Protein 3KSP (pdb70)

Secondary structure (DSSP, 8-state):
----HHHHHHHHHHHHHHHH----S---TTEEEEEEEE-TT--EE-HHHHHHHHS-TTTEEEEEEEE---EEE-SSEEEEEEEEEEEEEETT--EEEEEEEEEEEEETTEEEEEEEEEEEE---

Solvent-accessible surface area: 7606 Å² total

Radius of gyration: 14.67 Å; Cα contacts (8 Å, |Δi|>4): 238; chains: 1; bounding box: 51×31×30 Å

Foldseek 3Di:
DDDDPVVVQVVVLVVLVQVQLCLVLVSLVQADQQAWEQEQVRDIDGSVVCSVARRHVVFKDWPDKDFPDDWDDDDFKIKDWTWIWTDMDGPNHDIWIWTKIWMWGQDPNHIHTHYMHTHTDDDD

Nearest PDB structures (foldseek):
  3ksp-assembly1_A-2  TM=1.005E+00  e=2.183E-22  Exiguobacterium sibiricum 255-15
  1ask-assembly1_B  TM=6.713E-01  e=4.036E-04  Rattus norvegicus
  1gy6-assembly1_B  TM=6.216E-01  e=1.485E-04  Rattus norvegicus
  1ar0-assembly1_B  TM=6.375E-01  e=2.836E-04  Rattus norvegicus
  6mrk-assembly2_V  TM=6.077E-01  e=1.388E-03  Drosophila melanogaster

Structure (mmCIF, N/CA/C/O backbone):
data_3KSP
#
_entry.id   3KSP
#
_cell.length_a   76.226
_cell.length_b   76.226
_cell.length_c   144.157
_cell.angle_alpha   90.000
_cell.angle_beta   90.000
_cell.angle_gamma   120.000
#
_symmetry.space_group_name_H-M   'P 65 2 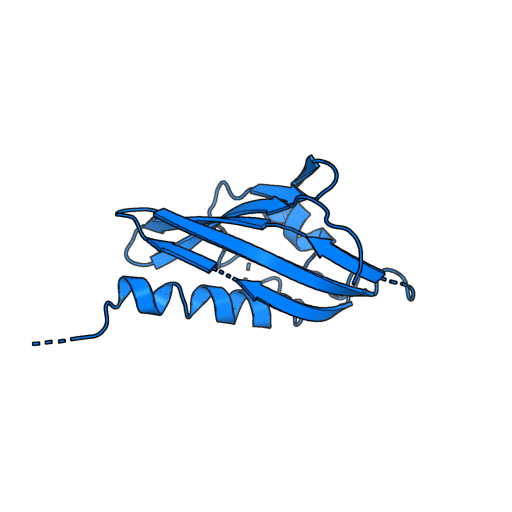2'
#
loop_
_entity.id
_entity.type
_entity.pdbx_description
1 polymer 'Calcium/calmodulin-dependent kinase II association domain'
2 non-polymer '2-[N-CYCLOHEXYLAMINO]ETHANE SULFONIC ACID'
3 non-polymer 1,2-ETHANEDIOL
4 water water
#
loop_
_atom_site.group_PDB
_atom_site.id
_atom_site.type_symbol
_atom_site.label_atom_id
_atom_site.label_alt_id
_atom_site.label_comp_id
_atom_site.label_asym_id
_atom_site.label_entity_id
_atom_site.label_seq_id
_atom_site.pdbx_PDB_ins_code
_atom_site.Cartn_x
_atom_site.Cartn_y
_atom_site.Cartn_z
_atom_site.occupancy
_atom_site.B_iso_or_equiv
_atom_site.auth_seq_id
_atom_site.auth_comp_id
_atom_site.auth_asym_id
_atom_site.auth_atom_id
_atom_site.pdbx_PDB_model_num
ATOM 1 N N . GLY A 1 1 ? -25.371 21.301 81.755 1.00 29.08 0 GLY A N 1
ATOM 2 C CA . GLY A 1 1 ? -25.191 21.017 80.337 1.00 29.37 0 GLY A CA 1
ATOM 3 C C . GLY A 1 1 ? -24.115 21.962 79.846 1.00 30.27 0 GLY A C 1
ATOM 4 O O . GLY A 1 1 ? -23.476 21.699 78.802 1.00 29.53 0 GLY A O 1
ATOM 13 N N . GLU A 1 3 ? -20.796 23.650 79.106 1.00 33.29 2 GLU A N 1
ATOM 14 C CA . GLU A 1 3 ? -19.457 23.088 78.999 1.00 34.06 2 GLU A CA 1
ATOM 15 C C . GLU A 1 3 ? -18.572 24.008 78.185 1.00 35.62 2 GLU A C 1
ATOM 16 O O . GLU A 1 3 ? -19.089 24.749 77.340 1.00 35.16 2 GLU A O 1
ATOM 22 N N . PRO A 1 4 ? -17.233 23.960 78.431 1.00 37.48 3 PRO A N 1
ATOM 23 C CA . PRO A 1 4 ? -16.245 24.703 77.648 1.00 38.60 3 PRO A CA 1
ATOM 24 C C . PRO A 1 4 ? -16.477 24.495 76.153 1.00 40.09 3 PRO A C 1
ATOM 25 O O . PRO A 1 4 ? -16.715 23.360 75.742 1.00 40.43 3 PRO A O 1
ATOM 29 N N . SER A 1 5 ? -16.447 25.571 75.359 1.00 41.79 4 SER A N 1
ATOM 30 C CA . SER A 1 5 ? -16.645 25.478 73.906 1.00 43.15 4 SER A CA 1
ATOM 31 C C . SER A 1 5 ? -15.493 24.723 73.283 1.00 44.18 4 SER A C 1
ATOM 32 O O . SER A 1 5 ? -14.355 25.182 73.390 1.00 44.97 4 SER A O 1
ATOM 35 N N . ALA A 1 6 ? -15.774 23.580 72.641 1.00 45.18 5 ALA A N 1
ATOM 36 C CA . ALA A 1 6 ? -14.737 22.799 71.916 1.00 45.97 5 ALA A CA 1
ATOM 37 C C . ALA A 1 6 ? -14.067 23.639 70.804 1.00 46.75 5 ALA A C 1
ATOM 38 O O . ALA A 1 6 ? -12.872 23.476 70.520 1.00 47.17 5 ALA A O 1
ATOM 40 N N . LYS A 1 7 ? -14.828 24.550 70.200 1.00 47.18 6 LYS A N 1
ATOM 41 C CA . LYS A 1 7 ? -14.281 25.438 69.188 1.00 47.66 6 LYS A CA 1
ATOM 42 C C . LYS A 1 7 ? -13.210 26.360 69.790 1.00 47.93 6 LYS A C 1
ATOM 43 O O . LYS A 1 7 ? -12.141 26.517 69.191 1.00 48.21 6 LYS A O 1
ATOM 49 N N . HIS A 1 8 ? -13.480 26.954 70.961 1.00 47.73 7 HIS A N 1
ATOM 50 C CA . HIS A 1 8 ? -12.535 27.912 71.557 1.00 47.56 7 HIS A CA 1
ATOM 51 C C . HIS A 1 8 ? -11.325 27.156 72.118 1.00 47.73 7 HIS A C 1
ATOM 52 O O . HIS A 1 8 ? -10.199 27.620 71.976 1.00 48.46 7 HIS A O 1
ATOM 59 N N . LEU A 1 9 ? -11.543 25.970 72.688 1.00 47.71 8 LEU A N 1
ATOM 60 C CA . LEU A 1 9 ? -10.439 25.125 73.197 1.00 47.59 8 LEU A CA 1
ATOM 61 C C . LEU A 1 9 ? -9.475 24.701 72.081 1.00 47.89 8 LEU A C 1
ATOM 62 O O . LEU A 1 9 ? -8.258 24.694 72.279 1.00 48.00 8 LEU A O 1
ATOM 67 N N . GLN A 1 10 ? -10.022 24.309 70.925 1.00 47.95 9 GLN A N 1
ATOM 68 C CA . GLN A 1 10 ? -9.193 23.813 69.820 1.00 47.53 9 GLN A CA 1
ATOM 69 C C . GLN A 1 10 ? -8.317 24.909 69.234 1.00 47.22 9 GLN A C 1
ATOM 70 O O . GLN A 1 10 ? -7.214 24.624 68.777 1.00 47.59 9 GLN A O 1
ATOM 76 N N . LEU A 1 11 ? -8.792 26.150 69.258 1.00 46.32 10 LEU A N 1
ATOM 77 C CA . LEU A 1 11 ? -7.926 27.270 68.916 1.00 45.87 10 LEU A CA 1
ATOM 78 C C . LEU A 1 11 ? -6.778 27.389 69.937 1.00 45.91 10 LEU A C 1
ATOM 79 O O . LEU A 1 11 ? -5.631 27.511 69.516 1.00 46.71 10 LEU A O 1
ATOM 84 N N . GLN A 1 12 ? -7.043 27.339 71.253 1.00 45.74 11 GLN A N 1
ATOM 85 C CA A GLN A 1 12 ? -5.928 27.465 72.204 0.50 45.73 11 GLN A CA 1
ATOM 86 C CA B GLN A 1 12 ? -5.970 27.387 72.281 0.50 45.62 11 GLN A CA 1
ATOM 87 C C . GLN A 1 12 ? -4.898 26.335 71.995 1.00 45.49 11 GLN A C 1
ATOM 88 O O . GLN A 1 12 ? -3.693 26.596 72.079 1.00 45.58 11 GLN A O 1
ATOM 99 N N . THR A 1 13 ? -5.364 25.122 71.680 1.00 45.32 12 THR A N 1
ATOM 100 C CA . THR A 1 13 ? -4.491 23.980 71.370 1.00 45.45 12 THR A CA 1
ATOM 101 C C . THR A 1 13 ? -3.608 24.213 70.130 1.00 45.81 12 THR A C 1
ATOM 102 O O . THR A 1 13 ? -2.417 23.865 70.154 1.00 46.50 12 THR A O 1
ATOM 106 N N . LEU A 1 14 ? -4.179 24.784 69.066 1.00 45.55 13 LEU A N 1
ATOM 107 C CA . LEU A 1 14 ? -3.415 25.112 67.858 1.00 45.29 13 LEU A CA 1
ATOM 108 C C . LEU A 1 14 ? -2.343 26.177 68.138 1.00 45.85 13 LEU A C 1
ATOM 109 O O . LEU A 1 14 ? -1.206 26.032 67.664 1.00 46.52 13 LEU A O 1
ATOM 114 N N . LEU A 1 15 ? -2.676 27.226 68.903 1.00 45.94 14 LEU A N 1
ATOM 115 C CA . LEU A 1 15 ? -1.686 28.248 69.287 1.00 46.15 14 LEU A CA 1
ATOM 116 C C . LEU A 1 15 ? -0.527 27.679 70.116 1.00 46.63 14 LEU A C 1
ATOM 117 O O . LEU A 1 15 ? 0.588 28.171 70.031 1.00 48.06 14 LEU A O 1
ATOM 122 N N . SER A 1 16 ? -0.791 26.657 70.922 1.00 46.82 15 SER A N 1
ATOM 123 C CA . SER A 1 16 ? 0.258 25.900 71.624 1.00 46.88 15 SER A CA 1
ATOM 124 C C . SER A 1 16 ? 1.095 25.000 70.751 1.00 46.73 15 SER A C 1
ATOM 125 O O . SER A 1 16 ? 2.308 24.924 70.916 1.00 46.92 15 SER A O 1
ATOM 128 N N . GLU A 1 17 ? 0.425 24.223 69.910 1.00 46.99 16 GLU A N 1
ATOM 129 C CA . GLU A 1 17 ? 1.100 23.270 69.032 1.00 47.19 16 GLU A CA 1
ATOM 130 C C . GLU A 1 17 ? 1.982 24.012 68.039 1.00 47.28 16 GLU A C 1
ATOM 131 O O . GLU A 1 17 ? 3.086 23.554 67.726 1.00 47.29 16 GLU A O 1
ATOM 137 N N . ARG A 1 18 ? 1.496 25.156 67.551 1.00 46.94 17 ARG A N 1
ATOM 138 C CA . ARG A 1 18 ? 2.277 25.988 66.649 1.00 46.91 17 ARG A CA 1
ATOM 139 C C . ARG A 1 18 ? 3.574 26.497 67.280 1.00 46.09 17 ARG A C 1
ATOM 140 O O . ARG A 1 18 ? 4.627 26.548 66.620 1.00 46.09 17 ARG A O 1
ATOM 148 N N . HIS A 1 19 ? 3.479 26.922 68.536 1.00 44.90 18 HIS A N 1
ATOM 149 C CA . HIS A 1 19 ? 4.629 27.416 69.266 1.00 44.36 18 HIS A CA 1
ATOM 150 C C . HIS A 1 19 ? 5.668 26.307 69.476 1.00 44.63 18 HIS A C 1
ATOM 151 O O . HIS A 1 19 ? 6.855 26.485 69.161 1.00 45.13 18 HIS A O 1
ATOM 158 N N . ALA A 1 20 ? 5.221 25.172 70.018 1.00 44.15 19 ALA A N 1
ATOM 159 C CA . ALA A 1 20 ? 6.061 23.987 70.131 1.00 43.96 19 ALA A CA 1
ATOM 160 C C . ALA A 1 20 ? 6.753 23.685 68.787 1.00 43.85 19 ALA A C 1
ATOM 161 O O . ALA A 1 20 ? 7.960 23.418 68.767 1.00 44.01 19 ALA A O 1
ATOM 163 N N . TYR A 1 21 ? 6.003 23.743 67.675 1.00 43.75 20 TYR A N 1
ATOM 164 C CA . TYR A 1 21 ? 6.559 23.368 66.356 1.00 43.75 20 TYR A CA 1
ATOM 165 C C . TYR A 1 21 ? 7.594 24.388 65.872 1.00 43.79 20 TYR A C 1
ATOM 166 O O . TYR A 1 21 ? 8.567 24.006 65.221 1.00 43.88 20 TYR A O 1
ATOM 175 N N . LEU A 1 22 ? 7.394 25.665 66.216 1.00 43.95 21 LEU A N 1
ATOM 176 C CA . LEU A 1 22 ? 8.332 26.757 65.873 1.00 43.72 21 LEU A CA 1
ATOM 177 C C . LEU A 1 22 ? 9.657 26.649 66.652 1.00 43.79 21 LEU A C 1
ATOM 178 O O . LEU A 1 22 ? 10.757 26.706 66.038 1.00 44.33 21 LEU A O 1
ATOM 191 N N . GLU A 1 24 ? 10.814 24.009 67.945 1.00 42.93 23 GLU A N 1
ATOM 192 C CA . GLU A 1 24 ? 11.416 22.705 67.633 1.00 42.83 23 GLU A CA 1
ATOM 193 C C . GLU A 1 24 ? 11.854 22.585 66.164 1.00 42.43 23 GLU A C 1
ATOM 194 O O . GLU A 1 24 ? 12.663 21.733 65.834 1.00 42.70 23 GLU A O 1
ATOM 200 N N . GLY A 1 25 ? 11.320 23.433 65.286 1.00 42.07 24 GLY A N 1
ATOM 201 C CA . GLY A 1 25 ? 11.586 23.342 63.845 1.00 41.79 24 GLY A CA 1
ATOM 202 C C . GLY A 1 25 ? 10.898 22.138 63.218 1.00 41.45 24 GLY A C 1
ATOM 203 O O . GLY A 1 25 ? 11.460 21.480 62.357 1.00 42.15 24 GLY A O 1
ATOM 204 N N . ASN A 1 26 ? 9.677 21.851 63.652 1.00 40.97 25 ASN A N 1
ATOM 205 C CA . ASN A 1 26 ? 8.914 20.689 63.190 1.00 40.69 25 ASN A CA 1
ATOM 206 C 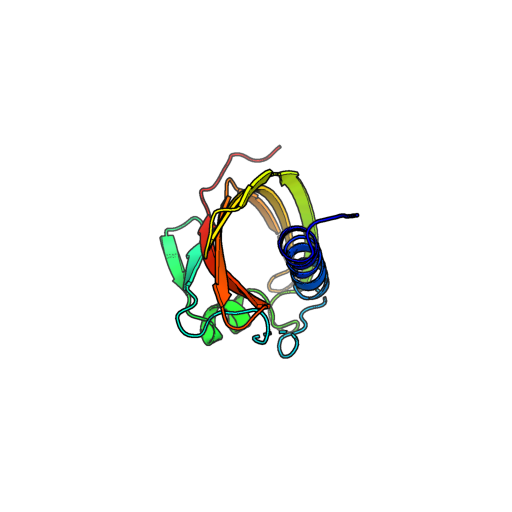C . ASN A 1 26 ? 8.142 21.071 61.914 1.00 40.70 25 ASN A C 1
ATOM 207 O O . ASN A 1 26 ? 6.994 21.525 61.970 1.00 40.69 25 ASN A O 1
ATOM 212 N N . ARG A 1 27 ? 8.794 20.897 60.764 1.00 40.58 26 ARG A N 1
ATOM 213 C CA . ARG A 1 27 ? 8.211 21.260 59.463 1.00 40.30 26 ARG A CA 1
ATOM 214 C C . ARG A 1 27 ? 6.963 20.443 59.099 1.00 40.56 26 ARG A C 1
ATOM 215 O O . ARG A 1 27 ? 6.012 21.005 58.581 1.00 40.45 26 ARG A O 1
ATOM 223 N N . GLU A 1 28 ? 6.991 19.120 59.323 1.00 41.10 27 GLU A N 1
ATOM 224 C CA . GLU A 1 28 ? 5.854 18.252 58.968 1.00 41.20 27 GLU A CA 1
ATOM 225 C C . GLU A 1 28 ? 4.623 18.697 59.794 1.00 41.41 27 GLU A C 1
ATOM 226 O O . GLU A 1 28 ? 3.564 18.963 59.225 1.00 41.77 27 GLU A O 1
ATOM 228 N N . ALA A 1 29 ? 4.776 18.837 61.114 1.00 41.40 28 ALA A N 1
ATOM 229 C CA . ALA A 1 29 ? 3.656 19.204 61.980 1.00 41.47 28 ALA A CA 1
ATOM 230 C C . ALA A 1 29 ? 3.164 20.639 61.717 1.00 42.02 28 ALA A C 1
ATOM 231 O O . ALA A 1 29 ? 1.957 20.891 61.761 1.00 42.89 28 ALA A O 1
ATOM 241 N N . HIS A 1 31 ? 3.371 22.483 58.754 1.00 42.26 30 HIS A N 1
ATOM 242 C CA . HIS A 1 31 ? 2.591 22.419 57.479 1.00 42.57 30 HIS A CA 1
ATOM 243 C C . HIS A 1 31 ? 1.108 21.993 57.701 1.00 42.20 30 HIS A C 1
ATOM 244 O O . HIS A 1 31 ? 0.192 22.497 57.041 1.00 41.15 30 HIS A O 1
ATOM 251 N N . GLN A 1 32 ? 0.892 21.045 58.611 1.00 42.35 31 GLN A N 1
ATOM 252 C CA . GLN A 1 3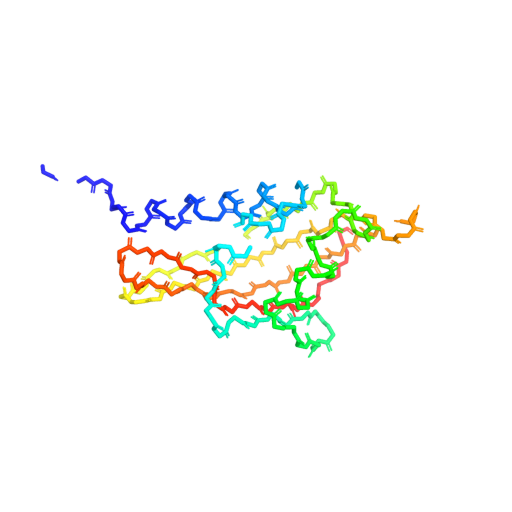2 ? -0.447 20.512 58.857 1.00 42.84 31 GLN A CA 1
ATOM 253 C C . GLN A 1 32 ? -1.349 21.565 59.451 1.00 42.26 31 GLN A C 1
ATOM 254 O O . GLN A 1 32 ? -2.555 21.487 59.252 1.00 42.31 31 GLN A O 1
ATOM 260 N N . LEU A 1 33 ? -0.781 22.530 60.180 1.00 41.70 32 LEU A N 1
ATOM 261 C CA . LEU 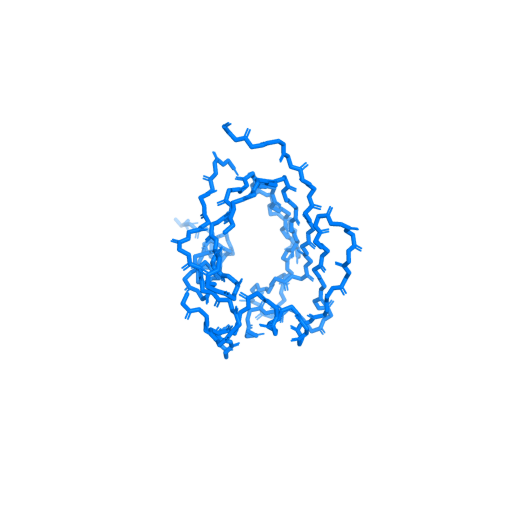A 1 33 ? -1.581 23.640 60.728 1.00 41.17 32 LEU A CA 1
ATOM 262 C C . LEU A 1 33 ? -1.985 24.697 59.692 1.00 41.08 32 LEU A C 1
ATOM 263 O O . LEU A 1 33 ? -2.927 25.449 59.939 1.00 41.39 32 LEU A O 1
ATOM 268 N N . LEU A 1 34 ? -1.275 24.775 58.558 1.00 41.08 33 LEU A N 1
ATOM 269 C CA . LEU A 1 34 ? -1.424 25.903 57.594 1.00 40.86 33 LEU A CA 1
ATOM 270 C C . LEU A 1 34 ? -2.590 25.741 56.605 1.00 41.43 33 LEU A C 1
ATOM 271 O O . LEU A 1 34 ? -2.776 24.681 56.054 1.00 41.61 33 LEU A O 1
ATOM 276 N N . SER A 1 35 ? -3.372 26.797 56.383 1.00 42.10 34 SER A N 1
ATOM 277 C CA . SER A 1 35 ? -4.458 26.733 55.407 1.00 42.56 34 SER A CA 1
ATOM 278 C C . SER A 1 35 ? -3.835 26.662 54.024 1.00 43.10 34 SER A C 1
ATOM 279 O O . SER A 1 35 ? -2.686 27.041 53.851 1.00 43.62 34 SER A O 1
ATOM 282 N N . SER A 1 36 ? -4.592 26.188 53.040 1.00 43.80 35 SER A N 1
ATOM 283 C CA . SER A 1 36 ? -4.034 25.880 51.719 1.00 44.03 35 SER A CA 1
ATOM 284 C C . SER A 1 36 ? -3.665 27.148 50.926 1.00 44.25 35 SER A C 1
ATOM 285 O O . SER A 1 36 ? -2.786 27.091 50.061 1.00 44.20 35 SER A O 1
ATOM 288 N N . ASP A 1 37 ? -4.304 28.276 51.256 1.00 44.46 36 ASP A N 1
ATOM 289 C CA . ASP A 1 37 ? -3.918 29.608 50.743 1.00 44.65 36 ASP A CA 1
ATOM 290 C C . ASP A 1 37 ? -3.160 30.461 51.786 1.00 44.12 36 ASP A C 1
ATOM 291 O O . ASP A 1 37 ? -3.208 31.694 51.754 1.00 43.98 36 ASP A O 1
ATOM 296 N N . PHE A 1 38 ? -2.464 29.805 52.711 1.00 43.42 37 PHE A N 1
ATOM 297 C CA . PHE A 1 38 ? -1.718 30.500 53.764 1.00 42.99 37 PHE A CA 1
ATOM 298 C C . PHE A 1 38 ? -0.828 31.604 53.199 1.00 42.79 37 PHE A C 1
ATOM 299 O O . PHE A 1 38 ? -0.222 31.446 52.140 1.00 42.87 37 PHE A O 1
ATOM 307 N N . SER A 1 39 ? -0.783 32.736 53.896 1.00 42.81 38 SER A N 1
ATOM 308 C CA . SER A 1 39 ? 0.297 33.701 53.687 1.00 42.79 38 SER A CA 1
ATOM 309 C C . SER A 1 39 ? 0.742 34.415 54.954 1.00 42.08 38 SER A C 1
ATOM 310 O O . SER A 1 39 ? -0.008 34.558 55.903 1.00 42.27 38 SER A O 1
ATOM 313 N N . PHE A 1 40 ? 2.007 34.825 54.933 1.00 41.48 39 PHE A N 1
ATOM 314 C CA . PHE A 1 40 ? 2.702 35.390 56.062 1.00 40.72 39 PHE A CA 1
ATOM 315 C C . PHE A 1 40 ? 3.444 36.638 55.558 1.00 40.43 39 PHE A C 1
ATOM 316 O O . PHE A 1 40 ? 4.249 36.561 54.612 1.00 39.46 39 PHE A O 1
ATOM 324 N N . ILE A 1 41 ? 3.157 37.781 56.180 1.00 40.28 40 ILE A N 1
ATOM 325 C CA . ILE A 1 41 ? 3.858 39.028 55.882 1.00 40.55 40 ILE A CA 1
ATOM 326 C C . ILE A 1 41 ? 4.820 39.400 57.027 1.00 40.96 40 ILE A C 1
ATOM 327 O O . ILE A 1 41 ? 4.389 39.578 58.158 1.00 42.56 40 ILE A O 1
ATOM 332 N N . ASP A 1 42 ? 6.120 39.476 56.748 1.00 40.84 41 ASP A N 1
ATOM 333 C CA . ASP A 1 42 ? 7.091 39.835 57.771 1.00 41.11 41 ASP A CA 1
ATOM 334 C C . ASP A 1 42 ? 7.115 41.353 57.961 1.00 40.87 41 ASP A C 1
ATOM 335 O O . ASP A 1 4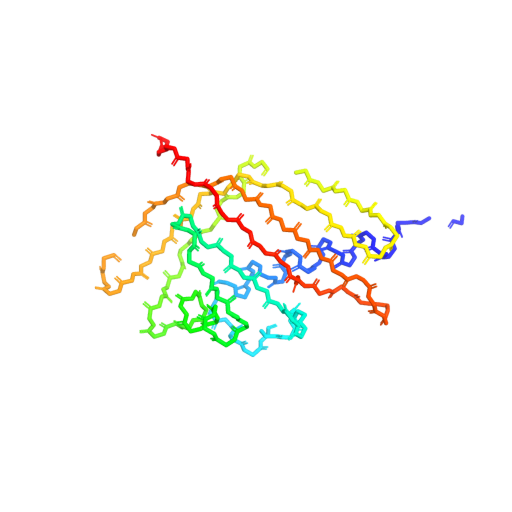2 ? 6.467 42.071 57.229 1.00 41.18 41 ASP A O 1
ATOM 340 N N . GLY A 1 43 ? 7.881 41.823 58.943 1.00 40.76 42 GLY A N 1
ATOM 341 C CA . GLY A 1 43 ? 7.940 43.226 59.297 1.00 40.15 42 GLY A CA 1
ATOM 342 C C . GLY A 1 43 ? 8.535 44.168 58.285 1.00 40.54 42 GLY A C 1
ATOM 343 O O . GLY A 1 43 ? 8.483 45.363 58.525 1.00 41.15 42 GLY A O 1
ATOM 344 N N . GLN A 1 44 ? 9.127 43.662 57.190 1.00 41.11 43 GLN A N 1
ATOM 345 C CA . GLN A 1 44 ? 9.535 44.483 56.014 1.00 41.23 43 GLN A CA 1
ATOM 346 C C . GLN A 1 44 ? 8.466 44.467 54.931 1.00 41.03 43 GLN A C 1
ATOM 347 O O . GLN A 1 44 ? 8.641 45.102 53.883 1.00 40.99 43 GLN A O 1
ATOM 353 N N . GLY A 1 45 ? 7.392 43.701 55.141 1.00 41.17 44 GLY A N 1
ATOM 354 C CA . GLY A 1 45 ? 6.334 43.545 54.127 1.00 40.94 44 GLY A CA 1
ATOM 355 C C . GLY A 1 45 ? 6.559 42.480 53.068 1.00 40.82 44 GLY A C 1
ATOM 356 O O . GLY A 1 45 ? 5.835 42.428 52.084 1.00 40.93 44 GLY A O 1
ATOM 357 N N . ARG A 1 46 ? 7.559 41.633 53.259 1.00 40.92 45 ARG A N 1
ATOM 358 C CA . ARG A 1 46 ? 7.774 40.502 52.380 1.00 41.47 45 ARG A CA 1
ATOM 359 C C . ARG A 1 46 ? 6.749 39.369 52.649 1.00 41.85 45 ARG A C 1
ATOM 360 O O . ARG A 1 46 ? 6.524 38.964 53.790 1.00 41.71 45 ARG A O 1
ATOM 368 N N . GLN A 1 47 ? 6.169 38.863 51.564 1.00 41.85 46 GLN A N 1
ATOM 369 C CA . GLN A 1 47 ? 5.150 37.833 51.572 1.00 42.07 46 GLN A CA 1
ATOM 370 C C . GLN A 1 47 ? 5.702 36.414 51.342 1.00 41.71 46 GLN A C 1
ATOM 371 O O . GLN A 1 47 ? 6.367 36.137 50.355 1.00 41.68 46 GLN A O 1
ATOM 377 N N . PHE A 1 48 ? 5.347 35.513 52.247 1.00 41.80 47 PHE A N 1
ATOM 378 C CA . PHE A 1 48 ? 5.700 34.102 52.176 1.00 41.78 47 PHE A CA 1
ATOM 379 C C . PHE A 1 48 ? 4.434 33.250 51.983 1.00 41.44 47 PHE A C 1
ATOM 380 O O . PHE A 1 48 ? 3.396 33.545 52.572 1.00 41.04 47 PHE A O 1
ATOM 388 N N . ASP A 1 49 ? 4.526 32.198 51.164 1.00 41.40 48 ASP A N 1
ATOM 389 C CA . ASP A 1 49 ? 3.496 31.149 51.114 1.00 41.41 48 ASP A CA 1
ATOM 390 C C . ASP A 1 49 ? 3.853 30.056 52.147 1.00 41.84 48 ASP A C 1
ATOM 391 O O . ASP A 1 49 ? 4.833 30.192 52.868 1.00 41.74 48 ASP A O 1
ATOM 396 N N . ALA A 1 50 ? 3.022 29.019 52.274 1.00 42.51 49 ALA A N 1
ATOM 397 C CA . ALA A 1 50 ? 3.344 27.849 53.117 1.00 42.70 49 ALA A CA 1
ATOM 398 C C . ALA A 1 50 ? 4.816 27.410 52.936 1.00 43.12 49 ALA A C 1
ATOM 399 O O . ALA A 1 50 ? 5.624 27.504 53.869 1.00 42.98 49 ALA A O 1
ATOM 401 N N . GLU A 1 51 ? 5.172 26.987 51.723 1.00 43.27 50 GLU A N 1
ATOM 402 C CA . GLU A 1 51 ? 6.515 26.443 51.471 1.00 43.64 50 GLU A CA 1
ATOM 403 C C . GLU A 1 51 ? 7.674 27.391 51.870 1.00 43.35 50 GLU A C 1
ATOM 404 O O . GLU A 1 51 ? 8.613 26.957 52.542 1.00 43.56 50 GLU A O 1
ATOM 410 N N . THR A 1 52 ? 7.624 28.666 51.476 1.00 42.92 51 THR A N 1
ATOM 411 C CA . THR A 1 52 ? 8.749 29.585 51.760 1.00 42.50 51 THR A CA 1
ATOM 412 C C . THR A 1 52 ? 8.738 30.055 53.245 1.00 41.91 51 THR A C 1
ATOM 413 O O . THR A 1 52 ? 9.800 30.341 53.823 1.00 41.28 51 THR A O 1
ATOM 417 N N . TYR A 1 53 ? 7.556 30.115 53.865 1.00 41.55 52 TYR A N 1
ATOM 418 C CA . TYR A 1 53 ? 7.461 30.438 55.299 1.00 41.37 52 TYR A CA 1
ATOM 419 C C . TYR A 1 53 ? 8.221 29.370 56.050 1.00 41.69 52 TYR A C 1
ATOM 420 O O . TYR A 1 53 ? 9.096 29.679 56.858 1.00 42.26 52 TYR A O 1
ATOM 429 N N . LEU A 1 54 ? 7.903 28.110 55.743 1.00 41.59 53 LEU A N 1
ATOM 430 C CA . LEU A 1 54 ? 8.523 26.956 56.390 1.00 41.08 53 LEU A CA 1
ATOM 431 C C . LEU A 1 54 ? 10.046 26.935 56.182 1.00 41.52 53 LEU A C 1
ATOM 432 O O . LEU A 1 54 ? 10.795 26.664 57.129 1.00 41.93 53 LEU A O 1
ATOM 437 N N . ASP A 1 55 ? 10.506 27.244 54.966 1.00 41.64 54 ASP A N 1
ATOM 438 C CA . ASP A 1 55 ? 11.955 27.296 54.662 1.00 41.46 54 ASP A CA 1
ATOM 439 C C . ASP A 1 55 ? 12.711 28.307 55.524 1.00 41.98 54 ASP A C 1
ATOM 440 O O . ASP A 1 55 ? 13.854 28.085 55.877 1.00 42.43 54 ASP A O 1
ATOM 445 N N . HIS A 1 56 ? 12.080 29.441 55.822 1.00 42.96 55 HIS A N 1
ATOM 446 C CA . HIS A 1 56 ? 12.765 30.578 56.451 1.00 42.99 55 HIS A CA 1
ATOM 447 C C . HIS A 1 56 ? 12.619 30.606 57.976 1.00 42.81 55 HIS A C 1
ATOM 448 O O . HIS A 1 56 ? 13.547 30.994 58.697 1.00 42.69 55 HIS A O 1
ATOM 455 N N . TYR A 1 57 ? 11.473 30.140 58.466 1.00 42.67 56 TYR A N 1
ATOM 456 C CA . TYR A 1 57 ? 11.164 30.210 59.881 1.00 42.40 56 TYR A CA 1
ATOM 457 C C . TYR A 1 57 ? 11.112 28.826 60.576 1.00 42.50 56 TYR A C 1
ATOM 458 O O . TYR A 1 57 ? 11.219 28.738 61.798 1.00 42.45 56 TYR A O 1
ATOM 467 N N . VAL A 1 58 ? 10.965 27.747 59.810 1.00 42.86 57 VAL A N 1
ATOM 468 C CA . VAL A 1 58 ? 10.757 26.417 60.395 1.00 43.04 57 VAL A CA 1
ATOM 469 C C . VAL A 1 58 ? 11.603 25.315 59.721 1.00 43.64 57 VAL A C 1
ATOM 470 O O . VAL A 1 58 ? 11.081 24.270 59.313 1.00 44.72 57 VAL A O 1
ATOM 474 N N . ASP A 1 59 ? 12.906 25.537 59.603 1.00 43.62 58 ASP A N 1
ATOM 475 C CA . ASP A 1 59 ? 13.819 24.517 59.077 1.00 43.63 58 ASP A CA 1
ATOM 476 C C . ASP A 1 59 ? 15.061 24.643 59.949 1.00 44.11 58 ASP A C 1
ATOM 477 O O . ASP A 1 59 ? 15.759 25.653 59.858 1.00 44.15 58 ASP A O 1
ATOM 482 N N . PRO A 1 60 ? 15.341 23.631 60.804 1.00 44.52 59 PRO A N 1
ATOM 483 C CA . PRO A 1 60 ? 16.425 23.790 61.783 1.00 44.78 59 PRO A CA 1
ATOM 484 C C . PRO A 1 60 ? 17.866 23.795 61.236 1.00 45.23 59 PRO A C 1
ATOM 485 O O . PRO A 1 60 ? 18.795 23.955 62.023 1.00 45.28 59 PRO A O 1
ATOM 489 N N . ASP A 1 61 ? 18.055 23.632 59.926 1.00 45.73 60 ASP A N 1
ATOM 490 C CA . ASP A 1 61 ? 19.377 23.803 59.316 1.00 46.23 60 ASP A CA 1
ATOM 491 C C . ASP A 1 61 ? 19.692 25.259 58.955 1.00 46.99 60 ASP A C 1
ATOM 492 O O . ASP A 1 61 ? 20.847 25.568 58.629 1.00 47.35 60 ASP A O 1
ATOM 497 N N . GLN A 1 62 ? 18.674 26.126 58.995 1.00 47.47 61 GLN A N 1
ATOM 498 C CA . GLN A 1 62 ? 18.813 27.573 58.729 1.00 48.12 61 GLN A CA 1
ATOM 499 C C . GLN A 1 62 ? 18.559 28.429 59.970 1.00 47.99 61 GLN A C 1
ATOM 500 O O . GLN A 1 62 ? 19.301 29.381 60.222 1.00 48.63 61 GLN A O 1
ATOM 506 N N . ILE A 1 63 ? 17.473 28.125 60.691 1.00 47.29 62 ILE A N 1
ATOM 507 C CA . ILE A 1 63 ? 17.022 28.911 61.845 1.00 46.68 62 ILE A CA 1
ATOM 508 C C . ILE A 1 63 ? 16.883 28.003 63.079 1.00 46.16 62 ILE A C 1
ATOM 509 O O . ILE A 1 63 ? 16.361 26.899 62.983 1.00 46.00 62 ILE A O 1
ATOM 514 N N . GLN A 1 64 ? 17.370 28.476 64.225 1.00 45.54 63 GLN A N 1
ATOM 515 C CA . GLN A 1 64 ? 17.241 27.768 65.503 1.00 45.03 63 GLN A CA 1
ATOM 51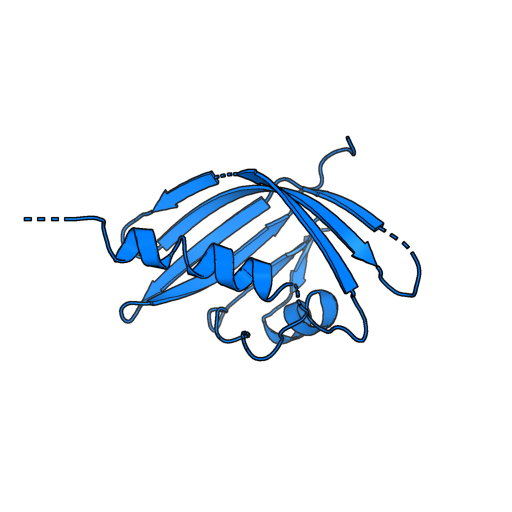6 C C . GLN A 1 64 ? 16.643 28.746 66.511 1.00 44.46 63 GLN A C 1
ATOM 517 O O . GLN A 1 64 ? 17.302 29.685 66.944 1.00 44.92 63 GLN A O 1
ATOM 523 N N . TRP A 1 65 ? 15.397 28.510 66.892 1.00 43.88 64 TRP A N 1
ATOM 524 C CA . TRP A 1 65 ? 14.683 29.385 67.836 1.00 43.44 64 TRP A CA 1
ATOM 525 C C . TRP A 1 65 ? 15.058 29.097 69.292 1.00 43.46 64 TRP A C 1
ATOM 526 O O . TRP A 1 65 ? 15.053 27.950 69.698 1.00 42.99 64 TRP A O 1
ATOM 537 N N . SER A 1 66 ? 15.338 30.131 70.083 1.00 43.60 65 SER A N 1
ATOM 538 C CA . SER A 1 66 ? 15.445 29.958 71.532 1.00 43.64 65 SER A CA 1
ATOM 539 C C . SER A 1 66 ? 14.152 30.412 72.258 1.00 44.22 65 SER A C 1
ATOM 540 O O . SER A 1 66 ? 13.813 29.924 73.339 1.00 44.05 65 SER A O 1
ATOM 543 N N . ASN A 1 67 ? 13.400 31.331 71.662 1.00 44.83 66 ASN A N 1
ATOM 544 C CA . ASN A 1 67 ? 12.169 31.776 72.313 1.00 44.93 66 ASN A CA 1
ATOM 545 C C . ASN A 1 67 ? 11.271 32.674 71.445 1.00 44.37 66 ASN A C 1
ATOM 546 O O . ASN A 1 67 ? 11.753 33.375 70.570 1.00 44.56 66 ASN A O 1
ATOM 551 N N . GLN A 1 68 ? 9.963 32.606 71.681 1.00 43.94 67 GLN A N 1
ATOM 552 C CA . GLN A 1 68 ? 9.030 33.665 71.280 1.00 43.57 67 GLN A CA 1
ATOM 553 C C . GLN A 1 68 ? 8.208 33.999 72.510 1.00 43.63 67 GLN A C 1
ATOM 554 O O . GLN A 1 68 ? 7.324 33.238 72.865 1.00 43.38 67 GLN A O 1
ATOM 560 N N . ILE A 1 69 ? 8.530 35.101 73.186 1.00 43.99 68 ILE A N 1
ATOM 561 C CA . ILE A 1 69 ? 7.783 35.530 74.373 1.00 43.97 68 ILE A CA 1
ATOM 562 C C . ILE A 1 69 ? 6.539 36.299 73.953 1.00 43.96 68 ILE A C 1
ATOM 563 O O . ILE A 1 69 ? 6.635 37.308 73.286 1.00 44.42 68 ILE A O 1
ATOM 568 N N . SER A 1 70 ? 5.374 35.784 74.318 1.00 44.37 69 SER A N 1
ATOM 569 C CA . SER A 1 70 ? 4.103 36.488 74.156 1.00 44.77 69 SER A CA 1
ATOM 570 C C . SER A 1 70 ? 3.890 37.468 75.304 1.00 44.98 69 SER A C 1
ATOM 571 O O . SER A 1 70 ? 3.450 37.072 76.374 1.00 45.06 69 SER A O 1
ATOM 574 N N . GLU A 1 71 ? 4.182 38.742 75.077 1.00 45.74 70 GLU A N 1
ATOM 575 C CA . GLU A 1 71 ? 3.963 39.804 76.082 1.00 46.06 70 GLU A CA 1
ATOM 576 C C . GLU A 1 71 ? 2.487 40.097 76.326 1.00 46.53 70 GLU A C 1
ATOM 577 O O . GLU A 1 71 ? 2.089 40.559 77.386 1.00 46.90 70 GLU A O 1
ATOM 583 N N . SER A 1 72 ? 1.659 39.815 75.340 1.00 47.33 71 SER A N 1
ATOM 584 C CA . SER A 1 72 ? 0.336 40.397 75.314 1.00 47.65 71 SER A CA 1
ATOM 585 C C . SER A 1 72 ? -0.434 39.776 74.154 1.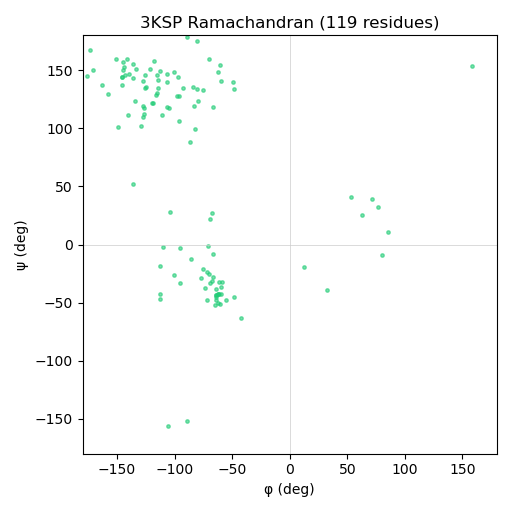00 47.75 71 SER A C 1
ATOM 586 O O . SER A 1 72 ? 0.166 39.502 73.097 1.00 47.81 71 SER A O 1
ATOM 597 N N . VAL A 1 74 ? -4.817 39.399 72.420 1.00 47.49 73 VAL A N 1
ATOM 598 C CA . VAL A 1 74 ? -6.261 39.486 72.354 1.00 47.69 73 VAL A CA 1
ATOM 599 C C . VAL A 1 74 ? -6.726 38.470 71.286 1.00 48.24 73 VAL A C 1
ATOM 600 O O . VAL A 1 74 ? -6.220 38.453 70.165 1.00 49.13 73 VAL A O 1
ATOM 604 N N . VAL A 1 75 ? -7.684 37.630 71.650 1.00 48.33 74 VAL A N 1
ATOM 605 C CA . VAL A 1 75 ? -8.316 36.668 70.756 1.00 48.33 74 VAL A CA 1
ATOM 606 C C . VAL A 1 75 ? -9.812 37.042 70.594 1.00 48.66 74 VAL A C 1
ATOM 607 O O . VAL A 1 75 ? -10.501 37.307 71.572 1.00 48.58 74 VAL A O 1
ATOM 611 N N . GLU A 1 76 ? -10.291 37.116 69.354 1.00 49.06 75 GLU A N 1
ATOM 612 C CA . GLU A 1 76 ? -11.719 37.254 69.067 1.00 49.36 75 GLU A CA 1
ATOM 613 C C . GLU A 1 76 ? -12.144 36.160 68.086 1.00 49.00 75 GLU A C 1
ATOM 614 O O . GLU A 1 76 ? -11.631 36.085 66.951 1.00 48.76 75 GLU A O 1
ATOM 620 N N . VAL A 1 77 ? -13.080 35.322 68.523 1.00 48.32 76 VAL A N 1
ATOM 621 C CA . VAL A 1 77 ? -13.589 34.239 67.701 1.00 47.96 76 VAL A CA 1
ATOM 622 C C . VAL A 1 77 ? -14.897 34.673 67.065 1.00 48.49 76 VAL A C 1
ATOM 623 O O . VAL A 1 77 ? -15.783 35.145 67.745 1.00 49.07 76 VAL A O 1
ATOM 627 N N . PHE A 1 78 ? -15.003 34.535 65.752 1.00 48.97 77 PHE A N 1
ATOM 628 C CA . PHE A 1 78 ? -16.231 34.832 65.035 1.00 49.17 77 PHE A CA 1
ATOM 629 C C . PHE A 1 78 ? -16.859 33.486 64.644 1.00 49.77 77 PHE A C 1
ATOM 630 O O . PHE A 1 78 ? -16.606 32.475 65.312 1.00 50.05 77 PHE A O 1
ATOM 638 N N . GLU A 1 79 ? -17.698 33.442 63.608 1.00 50.20 78 GLU A N 1
ATOM 639 C CA A GLU A 1 79 ? -18.335 32.173 63.247 0.50 49.94 78 GLU A CA 1
ATOM 640 C CA B GLU A 1 79 ? -18.345 32.182 63.205 0.50 50.01 78 GLU A CA 1
ATOM 641 C C . GLU A 1 79 ? -17.315 31.218 62.588 1.00 49.81 78 GLU A C 1
ATOM 642 O O . GLU A 1 79 ? -17.071 30.118 63.106 1.00 49.87 78 GLU A O 1
ATOM 653 N N . THR A 1 80 ? -16.694 31.664 61.493 1.00 49.13 79 THR A N 1
ATOM 654 C CA . THR A 1 80 ? -15.802 30.839 60.661 1.00 48.16 79 THR A CA 1
ATOM 655 C C . THR A 1 80 ? -14.306 31.222 60.728 1.00 47.40 79 THR A C 1
ATOM 656 O O . THR A 1 80 ? -13.449 30.552 60.127 1.00 47.64 79 THR A O 1
ATOM 660 N N . THR A 1 81 ? -14.010 32.280 61.490 1.00 45.59 80 THR A N 1
ATOM 661 C CA . THR A 1 81 ? -12.695 32.863 61.583 1.00 43.81 80 THR A CA 1
ATOM 662 C C . THR A 1 81 ? -12.398 33.305 63.027 1.00 43.25 80 THR A C 1
ATOM 663 O O . THR A 1 81 ? -13.298 33.487 63.836 1.00 42.51 80 THR A O 1
ATOM 667 N N . ALA A 1 82 ? -11.121 33.465 63.338 1.00 42.61 81 ALA A N 1
ATOM 668 C CA . ALA A 1 82 ? -10.697 34.039 64.600 1.00 42.69 81 ALA A CA 1
ATOM 669 C C . ALA A 1 82 ? -9.585 35.018 64.278 1.00 43.01 81 ALA A C 1
ATOM 670 O O . ALA A 1 82 ? -8.790 34.781 63.376 1.00 43.08 81 ALA A O 1
ATOM 672 N N . LEU A 1 83 ? -9.547 36.124 65.007 1.00 43.36 82 LEU A N 1
ATOM 673 C CA . LEU A 1 83 ? -8.548 37.183 64.805 1.00 43.06 82 LEU A CA 1
ATOM 674 C C . LEU A 1 83 ? -7.748 37.314 66.106 1.00 43.27 82 LEU A C 1
ATOM 675 O O . LEU A 1 83 ? -8.331 37.570 67.183 1.00 43.47 82 LEU A O 1
ATOM 680 N N . VAL A 1 84 ? -6.433 37.124 66.002 1.00 42.72 83 VAL A N 1
ATOM 681 C CA . VAL A 1 84 ? -5.543 37.166 67.151 1.00 42.33 83 VAL A CA 1
ATOM 682 C C . VAL A 1 84 ? -4.556 38.331 67.014 1.00 42.80 83 VAL A C 1
ATOM 683 O O . VAL A 1 84 ? -3.932 38.497 65.971 1.00 42.90 83 VAL A O 1
ATOM 687 N N . GLN A 1 85 ? -4.456 39.153 68.052 1.00 43.10 84 GLN A N 1
ATOM 688 C CA . GLN A 1 85 ? -3.469 40.247 68.099 1.00 43.54 84 GLN A CA 1
ATOM 689 C C . GLN A 1 85 ? -2.477 39.935 69.214 1.00 43.79 84 GLN A C 1
ATOM 690 O O . GLN A 1 85 ? -2.861 39.551 70.315 1.00 44.23 84 GLN A O 1
ATOM 696 N N . GLU A 1 86 ? -1.202 40.103 68.927 1.00 43.91 85 GLU A N 1
ATOM 697 C CA . GLU A 1 86 ? -0.180 39.710 69.859 1.00 44.46 85 GLU A CA 1
ATOM 698 C C . GLU A 1 86 ? 1.007 40.659 69.781 1.00 43.94 85 GLU A C 1
ATOM 699 O O . GLU A 1 86 ? 1.314 41.159 68.710 1.00 43.98 85 GLU A O 1
ATOM 705 N N . ILE A 1 87 ? 1.644 40.930 70.919 1.00 43.31 86 ILE A N 1
ATOM 706 C CA . ILE A 1 87 ? 2.964 41.554 70.922 1.00 42.51 86 ILE A CA 1
ATOM 707 C C . ILE A 1 87 ? 3.944 40.430 71.274 1.00 42.59 86 ILE A C 1
ATOM 708 O O . ILE A 1 87 ? 3.849 39.836 72.364 1.00 42.69 86 ILE A O 1
ATOM 713 N N . VAL A 1 88 ? 4.858 40.122 70.347 1.00 42.26 87 VAL A N 1
ATOM 714 C CA . VAL A 1 88 ? 5.852 39.048 70.536 1.00 41.71 87 VAL A CA 1
ATOM 715 C C . VAL A 1 88 ? 7.268 39.605 70.574 1.00 41.49 87 VAL A C 1
ATOM 716 O O . VAL A 1 88 ? 7.583 40.586 69.903 1.00 40.70 87 VAL A O 1
ATOM 720 N N . GLU A 1 89 ? 8.114 38.970 71.379 1.00 41.44 88 GLU A N 1
ATOM 721 C CA . GLU A 1 89 ? 9.544 39.188 71.312 1.00 41.61 88 GLU A CA 1
ATOM 722 C C . GLU A 1 89 ? 10.177 37.901 70.777 1.00 42.01 88 GLU A C 1
ATOM 723 O O . GLU A 1 89 ? 10.147 36.872 71.440 1.00 42.06 88 GLU A O 1
ATOM 729 N N . ASP A 1 90 ? 10.719 37.956 69.563 1.00 42.62 89 ASP A N 1
ATOM 730 C CA . ASP A 1 90 ? 11.373 36.796 68.949 1.00 43.21 89 ASP A CA 1
ATOM 731 C C . ASP A 1 90 ? 12.883 36.756 69.208 1.00 43.31 89 ASP A C 1
ATOM 732 O O . ASP A 1 90 ? 13.578 37.766 69.059 1.00 43.32 89 ASP A O 1
ATOM 737 N N . HIS A 1 91 ? 13.369 35.566 69.580 1.00 43.27 90 HIS A N 1
ATOM 738 C CA . HIS A 1 91 ? 14.791 35.298 69.813 1.00 42.85 90 HIS A CA 1
ATOM 739 C C . HIS A 1 91 ? 15.194 34.084 68.968 1.00 43.16 90 HIS A C 1
ATOM 740 O O . HIS A 1 91 ? 14.733 32.973 69.240 1.00 43.48 90 HIS A O 1
ATOM 747 N N . PHE A 1 92 ? 16.040 34.268 67.955 1.00 43.56 91 PHE A N 1
ATOM 748 C CA . PHE A 1 92 ? 16.583 33.113 67.222 1.00 44.22 91 PHE A CA 1
ATOM 749 C C .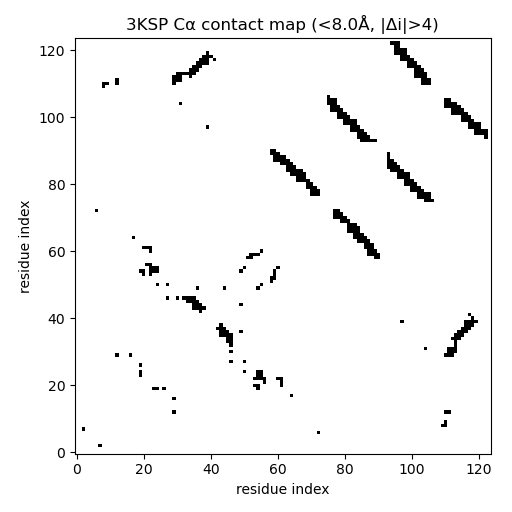 PHE A 1 92 ? 17.969 33.305 66.616 1.00 45.20 91 PHE A C 1
ATOM 750 O O . PHE A 1 92 ? 18.412 34.436 66.415 1.00 45.59 91 PHE A O 1
ATOM 758 N N . SER A 1 93 ? 18.637 32.179 66.331 1.00 46.20 92 SER A N 1
ATOM 759 C CA . SER A 1 93 ? 19.920 32.164 65.627 1.00 47.11 92 SER A CA 1
ATOM 760 C C . SER A 1 93 ? 19.707 31.895 64.145 1.00 47.88 92 SER A C 1
ATOM 761 O O . SER A 1 93 ? 18.827 31.111 63.769 1.00 47.54 92 SER A O 1
ATOM 764 N N . TYR A 1 94 ? 20.541 32.541 63.327 1.00 48.98 93 TYR A N 1
ATOM 765 C CA . TYR A 1 94 ? 20.495 32.443 61.876 1.00 50.04 93 TYR A CA 1
ATOM 766 C C . TYR A 1 94 ? 21.918 32.634 61.399 1.00 50.11 93 TYR A C 1
ATOM 767 O O . TYR A 1 94 ? 22.424 33.745 61.366 1.00 50.55 93 TYR A O 1
ATOM 776 N N . GLY A 1 95 ? 22.583 31.538 61.073 1.00 50.62 94 GLY A N 1
ATOM 777 C CA . GLY A 1 95 ? 23.984 31.590 60.640 1.00 50.96 94 GLY A CA 1
ATOM 778 C C . GLY A 1 95 ? 25.007 31.796 61.752 1.00 51.15 94 GLY A C 1
ATOM 779 O O . GLY A 1 95 ? 26.044 32.416 61.521 1.00 50.98 94 GLY A O 1
ATOM 780 N N . ARG A 1 96 ? 24.713 31.273 62.952 1.00 51.32 95 ARG A N 1
ATOM 781 C CA . ARG A 1 96 ? 25.635 31.321 64.130 1.00 51.48 95 ARG A CA 1
ATOM 782 C C . ARG A 1 96 ? 25.637 32.683 64.887 1.00 51.12 95 ARG A C 1
ATOM 783 O O . ARG A 1 96 ? 26.232 32.775 65.992 1.00 51.66 95 ARG A O 1
ATOM 785 N N . SER A 1 97 ? 24.973 33.703 64.303 1.00 49.79 96 SER A N 1
ATOM 786 C CA . SER A 1 97 ? 24.650 34.971 64.987 1.00 48.52 96 SER A CA 1
ATOM 787 C C . SER A 1 97 ? 23.306 34.800 65.668 1.00 47.34 96 SER A C 1
ATOM 788 O O . SER A 1 97 ? 22.555 33.909 65.305 1.00 47.65 96 SER A O 1
ATOM 804 N N . TYR A 1 99 ? 19.731 36.835 67.032 1.00 44.58 98 TYR A N 1
ATOM 805 C CA . TYR A 1 99 ? 18.919 38.037 66.771 1.00 44.21 98 TYR A CA 1
ATOM 806 C C . TYR A 1 99 ? 17.740 38.214 67.753 1.00 43.97 98 TYR A C 1
ATOM 807 O O . TYR A 1 99 ? 17.158 37.237 68.207 1.00 43.96 98 TYR A O 1
ATOM 816 N N . ILE A 1 100 ? 17.411 39.461 68.101 1.00 43.71 99 ILE A N 1
ATOM 817 C CA . ILE A 1 100 ? 16.181 39.766 68.871 1.00 43.35 99 ILE A CA 1
ATOM 818 C C . ILE A 1 100 ? 15.376 40.808 68.096 1.00 43.37 99 ILE A C 1
ATOM 819 O O . ILE A 1 100 ? 15.952 41.707 67.433 1.00 43.16 99 ILE A O 1
ATOM 824 N N . GLY A 1 101 ? 14.055 40.695 68.187 1.00 42.68 100 GLY A N 1
ATOM 825 C CA . GLY A 1 101 ? 13.162 41.638 67.524 1.00 42.23 100 GLY A CA 1
ATOM 826 C C . GLY A 1 101 ? 11.779 41.534 68.108 1.00 41.88 100 GLY A C 1
ATOM 827 O O . GLY A 1 101 ? 11.302 40.432 68.396 1.00 40.97 100 GLY A O 1
ATOM 828 N N . ARG A 1 102 ? 11.159 42.690 68.325 1.00 41.78 101 ARG A N 1
ATOM 829 C CA . ARG A 1 102 ? 9.789 42.748 68.830 1.00 41.82 101 ARG A CA 1
ATOM 830 C C . ARG A 1 102 ? 8.803 43.167 67.742 1.00 41.48 101 ARG A C 1
ATOM 831 O O . ARG A 1 102 ? 9.131 43.933 66.859 1.00 40.77 101 ARG A O 1
ATOM 839 N N . PHE A 1 103 ? 7.588 42.640 67.808 1.00 41.99 102 PHE A N 1
ATOM 840 C CA . PHE A 1 103 ? 6.595 42.908 66.769 1.00 42.40 102 PHE A CA 1
ATOM 841 C C . PHE A 1 103 ? 5.208 42.996 67.348 1.00 42.21 102 PHE A C 1
ATOM 842 O O . PHE A 1 103 ? 4.906 42.370 68.373 1.00 42.54 102 PHE A O 1
ATOM 850 N N . ARG A 1 104 ? 4.390 43.810 66.688 1.00 41.69 103 ARG A N 1
ATOM 851 C CA A ARG A 1 104 ? 2.953 43.767 66.872 0.50 41.33 103 ARG A CA 1
ATOM 852 C CA B ARG A 1 104 ? 2.952 43.778 66.872 0.50 41.52 103 ARG A CA 1
ATOM 853 C C . ARG A 1 104 ? 2.463 42.897 65.733 1.00 41.41 103 ARG A C 1
ATOM 854 O O . ARG A 1 104 ? 2.718 43.195 64.569 1.00 41.94 103 ARG A O 1
ATOM 869 N N . SER A 1 105 ? 1.794 41.795 66.051 1.00 41.50 104 SER A N 1
ATOM 870 C CA . SER A 1 105 ? 1.351 40.869 65.007 1.00 41.57 104 SER A CA 1
ATOM 871 C C . SER A 1 105 ? -0.166 40.684 65.017 1.00 41.56 104 SER A C 1
ATOM 872 O O . SER A 1 105 ? -0.813 40.850 66.070 1.00 41.15 104 SER A O 1
ATOM 875 N N . VAL A 1 106 ? -0.719 40.398 63.826 1.00 41.14 105 VAL A N 1
ATOM 876 C CA . VAL A 1 106 ? -2.115 40.001 63.654 1.00 40.47 105 VAL A CA 1
ATOM 877 C C . VAL A 1 106 ? -2.173 38.714 62.855 1.00 41.29 105 VAL A C 1
ATOM 878 O O . VAL A 1 106 ? -1.396 38.525 61.944 1.00 41.22 105 VAL A O 1
ATOM 882 N N . SER A 1 107 ? -3.076 37.814 63.236 1.00 42.70 106 SER A N 1
ATOM 883 C CA . SER A 1 107 ? -3.289 36.552 62.526 1.00 43.10 106 SER A CA 1
ATOM 884 C C . SER A 1 107 ? -4.763 36.284 62.367 1.00 42.71 106 SER A C 1
ATOM 885 O O . SER A 1 107 ? -5.596 36.780 63.134 1.00 42.96 106 SER A O 1
ATOM 888 N N . LEU A 1 108 ? -5.081 35.497 61.356 1.00 42.65 107 LEU A N 1
ATOM 889 C CA . LEU A 1 108 ? -6.433 35.011 61.159 1.00 42.35 107 LEU A CA 1
ATOM 890 C C . LEU A 1 108 ? -6.379 33.481 61.066 1.00 42.83 107 LEU A C 1
ATOM 891 O O . LEU A 1 108 ? -5.503 32.913 60.390 1.00 42.11 107 LEU A O 1
ATOM 896 N N . TYR A 1 109 ? -7.299 32.833 61.773 1.00 43.28 108 TYR A N 1
ATOM 897 C CA . TYR A 1 109 ? -7.472 31.398 61.680 1.00 43.70 108 TYR A CA 1
ATOM 898 C C . TYR A 1 109 ? -8.826 31.116 61.044 1.00 43.87 108 TYR A C 1
ATOM 899 O O . TYR A 1 109 ? -9.750 31.901 61.159 1.00 44.05 108 TYR A O 1
ATOM 908 N N . HIS A 1 110 ? -8.903 30.013 60.321 1.00 44.36 109 HIS A N 1
ATOM 909 C CA . HIS A 1 110 ? -10.082 29.620 59.560 1.00 44.39 109 HIS A CA 1
ATOM 910 C C . HIS A 1 110 ? -10.561 28.272 60.089 1.00 44.15 109 HIS A C 1
ATOM 911 O O . HIS A 1 110 ? -9.824 27.287 60.098 1.00 43.18 109 HIS A O 1
ATOM 918 N N . TRP A 1 111 ? -11.815 28.270 60.534 1.00 44.79 110 TRP A N 1
ATOM 919 C CA . TRP A 1 111 ? -12.515 27.099 61.063 1.00 44.88 110 TRP A CA 1
ATOM 920 C C . TRP A 1 111 ? -13.370 26.450 59.967 1.00 45.01 110 TRP A C 1
ATOM 921 O O . TRP A 1 111 ? -14.389 26.985 59.546 1.00 44.92 110 TRP A O 1
ATOM 932 N N . ALA A 1 112 ? -12.910 25.303 59.479 1.00 45.78 111 ALA A N 1
ATOM 933 C CA . ALA A 1 112 ? -13.609 24.522 58.440 1.00 45.67 111 ALA A CA 1
ATOM 934 C C . ALA A 1 112 ? -13.480 23.061 58.810 1.00 45.84 111 ALA A C 1
ATOM 935 O O . ALA A 1 112 ? -12.472 22.648 59.396 1.00 45.57 111 ALA A O 1
ATOM 937 N N . ASN A 1 113 ? -14.505 22.282 58.483 1.00 46.57 112 ASN A N 1
ATOM 938 C CA . ASN A 1 113 ? -14.490 20.828 58.696 1.00 46.82 112 ASN A CA 1
ATOM 939 C C . ASN A 1 113 ? -14.149 20.458 60.140 1.00 46.95 112 ASN A C 1
ATOM 940 O O . ASN A 1 113 ? -13.383 19.528 60.383 1.00 46.54 112 ASN A O 1
ATOM 945 N N . GLU A 1 114 ? -14.716 21.219 61.085 1.00 47.42 113 GLU A N 1
ATOM 946 C CA . GLU A 1 114 ? -14.548 20.976 62.523 1.00 47.72 113 GLU A CA 1
ATOM 947 C C . GLU A 1 114 ? -13.099 21.110 63.017 1.00 47.13 113 GLU A C 1
ATOM 948 O O . GLU A 1 114 ? -12.727 20.496 64.014 1.00 47.08 113 GLU A O 1
ATOM 954 N N . GLY A 1 115 ? -12.281 21.894 62.315 1.00 46.37 114 GLY A N 1
ATOM 955 C CA . GLY A 1 115 ? -10.876 22.079 62.681 1.00 45.49 114 GLY A CA 1
ATOM 956 C C . GLY A 1 115 ? -10.460 23.494 62.370 1.00 44.71 114 GLY A C 1
ATOM 957 O O . GLY A 1 115 ? -11.095 24.146 61.544 1.00 44.63 114 GLY A O 1
ATOM 958 N N . TRP A 1 116 ? -9.416 23.977 63.049 1.00 43.71 115 TRP A N 1
ATOM 959 C CA . TRP A 1 116 ? -8.844 25.300 62.774 1.00 42.81 115 TRP A CA 1
ATOM 960 C C . TRP A 1 116 ? -7.596 25.148 61.940 1.00 42.56 115 TRP A C 1
ATOM 961 O O . TRP A 1 116 ? -6.865 24.194 62.091 1.00 42.74 115 TRP A O 1
ATOM 972 N N . LYS A 1 117 ? -7.333 26.130 61.095 1.00 42.71 116 LYS A N 1
ATOM 973 C CA . LYS A 1 117 ? -6.032 26.278 60.457 1.00 42.63 116 LYS A CA 1
ATOM 974 C C . LYS A 1 117 ? -5.558 27.731 60.538 1.00 41.85 116 LYS A C 1
ATOM 975 O O . LYS A 1 117 ? -6.353 28.638 60.596 1.00 41.61 116 LYS A O 1
ATOM 981 N N . TRP A 1 118 ? -4.247 27.922 60.556 1.00 41.50 117 TRP A N 1
ATOM 982 C CA . TRP A 1 118 ? -3.617 29.248 60.483 1.00 40.87 117 TRP A CA 1
ATOM 983 C C . TRP A 1 118 ? -3.611 29.689 59.024 1.00 40.19 117 TRP A C 1
ATOM 984 O O . TRP A 1 118 ? -3.112 28.970 58.156 1.00 40.22 117 TRP A O 1
ATOM 995 N N . HIS A 1 119 ? -4.202 30.843 58.753 1.00 39.79 118 HIS A N 1
ATOM 996 C CA . HIS A 1 119 ? -4.507 31.279 57.390 1.00 40.02 118 HIS A CA 1
ATOM 997 C C . HIS A 1 119 ? -3.691 32.483 56.964 1.00 39.84 118 HIS A C 1
ATOM 998 O O . HIS A 1 119 ? -3.214 32.540 55.830 1.00 40.09 118 HIS A O 1
ATOM 1005 N N . PHE A 1 120 ? -3.546 33.450 57.866 1.00 39.76 119 PHE A N 1
ATOM 1006 C CA . PHE A 1 120 ? -2.834 34.705 57.580 1.00 39.24 119 PHE A CA 1
ATOM 1007 C C . PHE A 1 120 ? -2.041 35.163 58.801 1.00 39.15 119 PHE A C 1
ATOM 1008 O O . PHE A 1 120 ? -2.479 34.951 59.951 1.00 38.66 119 PHE A O 1
ATOM 1016 N N . HIS A 1 121 ? -0.891 35.787 58.548 1.00 38.47 120 HIS A N 1
ATOM 1017 C CA . HIS A 1 121 ? -0.112 36.421 59.609 1.00 38.44 120 HIS A CA 1
ATOM 1018 C C . HIS A 1 121 ? 0.561 37.652 59.069 1.00 37.72 120 HIS A C 1
ATOM 1019 O O . HIS A 1 121 ? 0.964 37.646 57.926 1.00 36.91 120 HIS A O 1
ATOM 1026 N N . GLN A 1 122 ? 0.681 38.701 59.887 1.00 37.78 121 GLN A N 1
ATOM 1027 C CA . GLN A 1 122 ? 1.404 39.915 59.482 1.00 37.65 121 GLN A CA 1
ATOM 1028 C C . GLN A 1 122 ? 2.112 40.531 60.683 1.00 37.84 121 GLN A C 1
ATOM 1029 O O . GLN A 1 122 ? 1.549 40.609 61.782 1.00 37.42 121 GLN A O 1
ATOM 1035 N N . LEU A 1 123 ? 3.354 40.954 60.446 1.00 37.97 122 LEU A N 1
ATOM 1036 C CA . LEU A 1 123 ? 4.211 41.596 61.458 1.00 38.64 122 LEU A CA 1
ATOM 1037 C C . LEU A 1 123 ? 4.373 43.116 61.224 1.00 39.24 122 LEU A C 1
ATOM 1038 O O . LEU A 1 123 ? 4.538 43.566 60.072 1.00 38.64 122 LEU A O 1
ATOM 1043 N N . THR A 1 124 ? 4.344 43.886 62.312 1.00 39.54 123 THR A N 1
ATOM 1044 C CA . THR A 1 124 ? 4.745 45.284 62.259 1.00 40.51 123 THR A CA 1
ATOM 1045 C C . THR A 1 124 ? 5.810 45.542 63.326 1.00 41.04 123 THR A C 1
ATOM 1046 O O . THR A 1 124 ? 5.538 45.371 64.508 1.00 41.20 123 THR A O 1
ATOM 1050 N N . PRO A 1 125 ? 7.024 45.921 62.914 1.00 41.97 124 PRO A N 1
ATOM 1051 C CA . PRO A 1 125 ? 8.155 46.026 63.865 1.00 42.71 124 PRO A CA 1
ATOM 1052 C C . PRO A 1 125 ? 7.904 47.008 64.989 1.00 43.41 124 PRO A C 1
ATOM 1053 O O . PRO A 1 125 ? 7.274 48.030 64.760 1.00 44.64 124 PRO A O 1
ATOM 1057 N N . LEU A 1 126 ? 8.337 46.667 66.190 1.00 44.47 125 LEU A N 1
ATOM 1058 C CA . LEU A 1 126 ? 8.312 47.574 67.351 1.00 45.71 125 LEU A CA 1
ATOM 1059 C C . LEU A 1 126 ? 9.766 47.804 67.802 1.00 47.28 125 LEU A C 1
ATOM 1060 O O . LEU A 1 126 ? 10.662 46.965 67.533 1.00 47.22 125 LEU A O 1
ATOM 1065 N N . ASP A 1 127 ? 9.999 48.907 68.504 1.00 48.66 126 ASP A N 1
ATOM 1066 C CA . ASP A 1 127 ? 11.315 49.133 69.122 1.00 50.28 126 ASP A CA 1
ATOM 1067 C C . ASP A 1 127 ? 11.706 48.073 70.192 1.00 51.46 126 ASP A C 1
ATOM 1068 O O . ASP A 1 127 ? 10.831 47.530 70.892 1.00 51.28 126 ASP A O 1
ATOM 1073 N N . PRO A 1 128 ? 13.029 47.783 70.324 1.00 52.86 127 PRO A N 1
ATOM 1074 C CA . PRO A 1 128 ? 13.518 46.822 71.339 1.00 53.55 127 PRO A CA 1
ATOM 1075 C C . PRO A 1 128 ? 13.185 47.232 72.794 1.00 54.47 127 PRO A C 1
ATOM 1076 O O . PRO A 1 128 ? 12.999 48.420 73.055 1.00 53.92 127 PRO A O 1
ATOM 1080 N N . SER A 1 129 ? 13.089 46.249 73.707 1.00 55.74 128 SER A N 1
ATOM 1081 C CA . SER A 1 129 ? 12.925 46.501 75.164 1.00 56.81 128 SER A CA 1
ATOM 1082 C C . SER A 1 129 ? 14.200 47.038 75.829 1.00 57.06 128 SER A C 1
ATOM 1083 O O . SER A 1 129 ? 14.876 47.946 75.337 1.00 57.02 128 SER A O 1
#

InterPro domains:
  IPR032710 NTF2-like domain superfamily [SSF54427] (9-125)
  IPR037401 SnoaL-like domain [PF13474] (13-121)

CATH classification: 3.10.450.50

B-factor: mean 44.58, std 6.1, range [21.07, 83.75]

Sequence (124 aa):
GEPSAKHLQLQQTLLSERHAYLEGNREAHQLLSSDFSFIDGQGRQFDAETYLDHYVDPDQIQWSNQISESVVEVFEETTALVQEIVEDHFSYGRSYIGRFRRSVSLYHWANEGWKWHFHQLTPLDPS

Organism: Exiguobacterium sibiricum (strain DSM 17290 / CCUG 55495 / CIP 109462 / JCM 13490 / 255-15) (NCBI:txid262543)